Protein AF-A0A1I4CWR3-F1 (afdb_monomer_lite)

Foldseek 3Di:
DDLPPPPDPVVSVVVVVLLVLLVVLLVVCVVCLCVPPDLVRLCVQLVHDPVQSVCSNVSNDRDDPSSSCSSCVSSVHDDDDD

Radius of gyration: 13.1 Å; chains: 1; bounding box: 29×20×36 Å

Structure (mmCIF, N/CA/C/O backbone):
data_AF-A0A1I4CWR3-F1
#
_entry.id   AF-A0A1I4CWR3-F1
#
loop_
_atom_site.group_PDB
_atom_site.id
_atom_site.type_symbol
_atom_site.label_atom_id
_atom_site.label_alt_id
_atom_site.label_comp_id
_atom_site.label_asym_id
_atom_site.label_entity_id
_atom_site.label_seq_id
_atom_site.pdbx_PDB_ins_code
_atom_site.Cartn_x
_atom_site.Cartn_y
_atom_site.Cartn_z
_atom_site.occupancy
_atom_site.B_iso_or_equiv
_atom_site.auth_seq_id
_atom_site.auth_comp_id
_atom_site.auth_asym_id
_atom_site.auth_atom_id
_atom_site.pdbx_PDB_model_num
ATOM 1 N N . MET A 1 1 ? 13.489 4.787 -6.573 1.00 47.94 1 MET A N 1
ATOM 2 C CA . MET A 1 1 ? 14.043 4.202 -7.808 1.00 47.94 1 MET A CA 1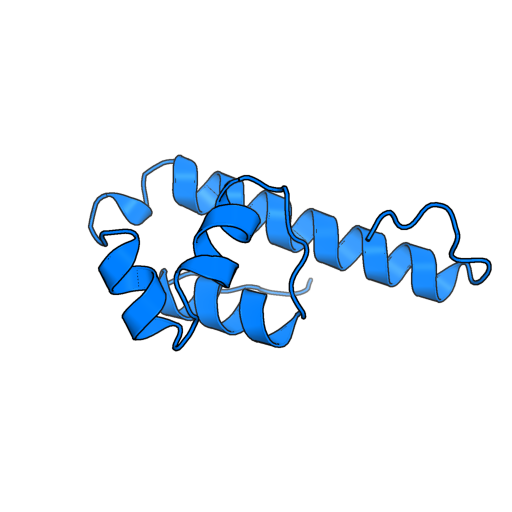
ATOM 3 C C . MET A 1 1 ? 13.109 4.640 -8.919 1.00 47.94 1 MET A C 1
ATOM 5 O O . MET A 1 1 ? 11.925 4.338 -8.824 1.00 47.94 1 MET A O 1
ATOM 9 N N . THR A 1 2 ? 13.584 5.472 -9.839 1.00 52.84 2 THR A N 1
ATOM 10 C CA . THR A 1 2 ? 12.864 5.869 -11.059 1.00 52.84 2 THR A CA 1
ATOM 11 C C . THR A 1 2 ? 13.204 4.849 -12.145 1.00 52.84 2 THR A C 1
ATOM 13 O O . THR A 1 2 ? 14.343 4.396 -12.217 1.00 52.84 2 THR A O 1
ATOM 16 N N . PHE A 1 3 ? 12.210 4.407 -12.917 1.00 54.22 3 PHE A N 1
ATOM 17 C CA . PHE A 1 3 ? 12.352 3.292 -13.868 1.00 54.22 3 PHE A CA 1
ATOM 18 C C . PHE A 1 3 ? 12.812 3.729 -15.267 1.00 54.22 3 PHE A C 1
ATOM 20 O O . PHE A 1 3 ? 12.850 2.908 -16.182 1.00 54.22 3 PHE A O 1
ATOM 27 N N . ASP A 1 4 ? 13.187 5.001 -15.422 1.00 56.25 4 ASP A N 1
ATOM 28 C CA . ASP A 1 4 ? 13.618 5.582 -16.698 1.00 56.25 4 ASP A CA 1
ATOM 29 C C . ASP A 1 4 ? 14.890 4.914 -17.262 1.00 56.25 4 ASP A C 1
ATOM 31 O O . ASP A 1 4 ? 15.087 4.891 -18.473 1.00 56.25 4 ASP A O 1
ATOM 35 N N . ASP A 1 5 ? 15.697 4.272 -16.408 1.00 57.09 5 ASP A N 1
ATOM 36 C CA . ASP A 1 5 ? 16.980 3.650 -16.771 1.00 57.09 5 ASP A CA 1
ATOM 37 C C . ASP A 1 5 ? 16.910 2.131 -17.037 1.00 57.09 5 ASP A C 1
ATOM 39 O O . ASP A 1 5 ? 17.940 1.457 -17.041 1.00 57.09 5 ASP A O 1
ATOM 43 N N . VAL A 1 6 ? 15.722 1.546 -17.242 1.00 58.81 6 VAL A N 1
ATOM 44 C CA . VAL A 1 6 ? 15.593 0.109 -17.557 1.00 58.81 6 VAL A CA 1
ATOM 45 C C . VAL A 1 6 ? 15.652 -0.111 -19.081 1.00 58.81 6 VAL A C 1
ATOM 47 O O . VAL A 1 6 ? 14.695 0.257 -19.771 1.00 58.81 6 VAL A O 1
ATOM 50 N N . PRO A 1 7 ? 16.733 -0.705 -19.637 1.00 59.44 7 PRO A N 1
ATOM 51 C CA . PRO A 1 7 ? 16.898 -0.893 -21.084 1.00 59.44 7 PRO A CA 1
ATOM 52 C C . PRO A 1 7 ? 16.080 -2.064 -21.649 1.00 59.44 7 PRO A C 1
ATOM 54 O O . PRO A 1 7 ? 15.843 -2.115 -22.851 1.00 59.44 7 PRO A O 1
ATOM 57 N N . ASP A 1 8 ? 15.648 -2.992 -20.794 1.00 77.00 8 ASP A N 1
ATOM 58 C CA . ASP A 1 8 ? 14.860 -4.163 -21.172 1.00 77.00 8 ASP A CA 1
ATOM 59 C C . ASP A 1 8 ? 13.357 -3.852 -21.107 1.00 77.00 8 ASP A C 1
ATOM 61 O O . ASP A 1 8 ? 12.822 -3.490 -20.057 1.00 77.00 8 ASP A O 1
ATOM 65 N N . GLU A 1 9 ? 12.670 -3.967 -22.243 1.00 73.75 9 GLU A N 1
ATOM 66 C CA . GLU A 1 9 ? 11.246 -3.637 -22.374 1.00 73.75 9 GLU A CA 1
ATOM 67 C C . GLU A 1 9 ? 10.356 -4.532 -21.494 1.00 73.75 9 GLU A C 1
ATOM 69 O O . GLU A 1 9 ? 9.384 -4.051 -20.906 1.00 73.75 9 GLU A O 1
ATOM 74 N N . GLY A 1 10 ? 10.729 -5.805 -21.320 1.00 68.62 10 GLY A N 1
ATOM 75 C CA . GLY A 1 10 ? 10.025 -6.739 -20.441 1.00 68.62 10 GLY A CA 1
ATOM 76 C C . GLY A 1 10 ? 10.153 -6.355 -18.967 1.00 68.62 10 GLY A C 1
ATOM 77 O O . GLY A 1 10 ? 9.162 -6.339 -18.232 1.00 68.62 10 GLY A O 1
ATOM 78 N N . LEU A 1 11 ? 11.354 -5.970 -18.537 1.00 68.69 11 LEU A N 1
ATOM 79 C CA . LEU A 1 11 ? 11.607 -5.479 -17.186 1.00 68.69 11 LEU A CA 1
ATOM 80 C C . LEU A 1 11 ? 10.896 -4.142 -16.941 1.00 68.69 11 LEU A C 1
ATOM 82 O O . LEU A 1 11 ? 10.322 -3.946 -15.870 1.00 68.69 11 LEU A O 1
ATOM 86 N N . ARG A 1 12 ? 10.851 -3.255 -17.941 1.00 68.69 12 ARG A N 1
ATOM 87 C CA . ARG A 1 12 ? 10.095 -1.999 -17.860 1.00 68.69 12 ARG A CA 1
ATOM 88 C C . ARG A 1 12 ? 8.596 -2.253 -17.690 1.00 68.69 12 ARG A C 1
ATOM 90 O O . ARG A 1 12 ? 7.988 -1.659 -16.803 1.00 68.69 12 ARG A O 1
ATOM 97 N N . ALA A 1 13 ? 8.016 -3.161 -18.474 1.00 70.50 13 ALA A N 1
ATOM 98 C CA . ALA A 1 13 ? 6.608 -3.538 -18.351 1.00 70.50 13 ALA A CA 1
ATOM 99 C C . ALA A 1 13 ? 6.288 -4.146 -16.972 1.00 70.50 13 ALA A C 1
ATOM 101 O O . ALA A 1 13 ? 5.277 -3.799 -16.360 1.00 70.50 13 ALA A O 1
ATOM 102 N N . ALA A 1 14 ? 7.176 -4.991 -16.436 1.00 69.62 14 ALA A N 1
ATOM 103 C CA . ALA A 1 14 ? 7.032 -5.537 -15.086 1.00 69.62 14 ALA A CA 1
ATOM 104 C C . ALA A 1 14 ? 7.076 -4.440 -14.007 1.00 69.62 14 ALA A C 1
ATOM 106 O O . ALA A 1 14 ? 6.305 -4.482 -13.047 1.00 69.62 14 ALA A O 1
ATOM 107 N N . CYS A 1 15 ? 7.946 -3.440 -14.163 1.00 68.19 15 CYS A N 1
ATOM 108 C CA . CYS A 1 15 ? 8.015 -2.302 -13.251 1.00 68.19 15 CYS A CA 1
ATOM 109 C C . CYS A 1 15 ? 6.742 -1.450 -13.284 1.00 68.19 15 CYS A C 1
ATOM 111 O O . CYS A 1 15 ? 6.214 -1.136 -12.219 1.00 68.19 15 CYS A O 1
ATOM 113 N N . VAL A 1 16 ? 6.219 -1.143 -14.475 1.00 71.31 16 VAL A N 1
ATOM 114 C CA . VAL A 1 16 ? 4.951 -0.408 -14.639 1.00 71.31 16 VAL A CA 1
ATOM 115 C C . VAL A 1 16 ? 3.799 -1.162 -13.974 1.00 71.31 16 VAL A C 1
ATOM 117 O O . VAL A 1 16 ? 3.072 -0.579 -13.177 1.00 71.31 16 VAL A O 1
ATOM 120 N N . LEU A 1 17 ? 3.700 -2.481 -14.176 1.00 72.56 17 LEU A N 1
ATOM 121 C CA . LEU A 1 17 ? 2.674 -3.299 -13.523 1.00 72.56 17 LEU A CA 1
ATOM 122 C C . LEU A 1 17 ? 2.750 -3.219 -11.989 1.00 72.56 17 LEU A C 1
ATOM 124 O O . LEU A 1 17 ? 1.728 -3.086 -11.316 1.00 72.56 17 LEU A O 1
ATOM 128 N N . VAL A 1 18 ? 3.956 -3.293 -11.415 1.00 73.12 18 VAL A N 1
ATOM 129 C CA . VAL A 1 18 ? 4.149 -3.165 -9.960 1.00 73.12 18 VAL A CA 1
ATOM 130 C C . VAL A 1 18 ? 3.711 -1.785 -9.467 1.00 73.12 18 VAL A C 1
ATOM 132 O O . VAL A 1 18 ? 3.109 -1.692 -8.395 1.00 73.12 18 VAL A O 1
ATOM 135 N N . GLN A 1 19 ? 3.983 -0.729 -10.238 1.00 72.75 19 GLN A N 1
ATOM 136 C CA . GLN A 1 19 ? 3.553 0.629 -9.913 1.00 72.75 19 GLN A CA 1
ATOM 137 C C . GLN A 1 19 ? 2.035 0.779 -9.972 1.00 72.75 19 GLN A C 1
ATOM 139 O O . GLN A 1 19 ? 1.455 1.306 -9.025 1.00 72.75 19 GLN A O 1
ATOM 144 N N . ASP A 1 20 ? 1.392 0.263 -11.017 1.00 75.38 20 ASP A N 1
ATOM 145 C CA . ASP A 1 20 ? -0.061 0.332 -11.191 1.00 75.38 20 ASP A CA 1
ATOM 146 C C . ASP A 1 20 ? -0.795 -0.426 -10.078 1.00 75.38 20 ASP A C 1
ATOM 148 O O . ASP A 1 20 ? -1.744 0.089 -9.482 1.00 75.38 20 ASP A O 1
ATOM 152 N N . VAL A 1 21 ? -0.315 -1.623 -9.719 1.00 74.44 21 VAL A N 1
ATOM 153 C CA . VAL A 1 21 ? -0.871 -2.409 -8.604 1.00 74.44 21 VAL A CA 1
ATOM 154 C C . VAL A 1 21 ? -0.712 -1.668 -7.277 1.00 74.44 21 VAL A C 1
ATOM 156 O O . VAL A 1 21 ? -1.635 -1.649 -6.461 1.00 74.44 21 VAL A O 1
ATOM 159 N N . ALA A 1 22 ? 0.445 -1.050 -7.045 1.00 73.19 22 ALA A N 1
ATOM 160 C CA . ALA A 1 22 ? 0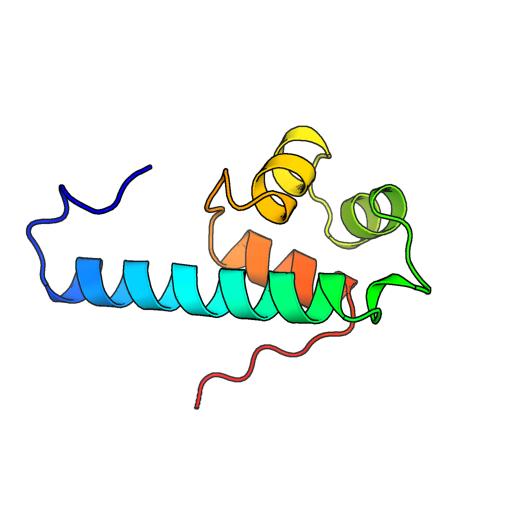.676 -0.269 -5.840 1.00 73.19 22 ALA A CA 1
ATOM 161 C C . ALA A 1 22 ? -0.176 1.011 -5.812 1.00 73.19 22 ALA A C 1
ATOM 163 O O . ALA A 1 22 ? -0.772 1.294 -4.778 1.00 73.19 22 ALA A O 1
ATOM 164 N N . ALA A 1 23 ? -0.330 1.733 -6.922 1.00 73.50 23 ALA A N 1
ATOM 165 C CA . ALA A 1 23 ? -1.214 2.896 -7.012 1.00 73.50 23 ALA A CA 1
ATOM 166 C C . ALA A 1 23 ? -2.685 2.519 -6.763 1.00 73.50 23 ALA A C 1
ATOM 168 O O . ALA A 1 23 ? -3.371 3.181 -5.985 1.00 73.50 23 ALA A O 1
ATOM 169 N N . ALA A 1 24 ? -3.154 1.408 -7.339 1.00 77.12 24 ALA A N 1
ATOM 170 C CA . ALA A 1 24 ? -4.498 0.888 -7.096 1.00 77.12 24 ALA A CA 1
ATOM 171 C C . ALA A 1 24 ? -4.705 0.473 -5.629 1.00 77.12 24 ALA A C 1
ATOM 173 O O . ALA A 1 24 ? -5.765 0.722 -5.051 1.00 77.12 24 ALA A O 1
ATOM 174 N N . LEU A 1 25 ? -3.685 -0.131 -5.008 1.00 76.31 25 LEU A N 1
ATOM 175 C CA . LEU A 1 25 ? -3.693 -0.439 -3.580 1.00 76.31 25 LEU A CA 1
ATOM 176 C C . LEU A 1 25 ? -3.816 0.843 -2.745 1.00 76.31 25 LEU A C 1
ATOM 178 O O . LEU A 1 25 ? -4.642 0.887 -1.839 1.00 76.31 25 LEU A O 1
ATOM 182 N N . LEU A 1 26 ? -3.037 1.881 -3.056 1.00 75.62 26 LEU A N 1
ATOM 183 C CA . LEU A 1 26 ? -3.087 3.168 -2.356 1.00 75.62 26 LEU A CA 1
ATOM 184 C C . LEU A 1 26 ? -4.452 3.843 -2.473 1.00 75.62 26 LEU A C 1
ATOM 186 O O . LEU A 1 26 ? -5.007 4.237 -1.451 1.00 75.62 26 LEU A O 1
ATOM 190 N N . ALA A 1 27 ? -5.035 3.880 -3.671 1.00 76.00 27 ALA A N 1
ATOM 191 C CA . ALA A 1 27 ? -6.366 4.442 -3.883 1.00 76.00 27 ALA A CA 1
ATOM 192 C C . ALA A 1 27 ? -7.435 3.722 -3.037 1.00 76.00 27 ALA A C 1
ATOM 194 O O . ALA A 1 27 ? -8.219 4.359 -2.341 1.00 76.00 27 ALA A O 1
ATOM 195 N N . GLN A 1 28 ? -7.408 2.383 -2.995 1.00 75.06 28 GLN A N 1
ATOM 196 C CA . GLN A 1 28 ? -8.326 1.591 -2.158 1.00 75.06 28 GLN A CA 1
ATOM 197 C C . GLN A 1 28 ? -8.141 1.842 -0.654 1.00 75.06 28 GLN A C 1
ATOM 199 O O . GLN A 1 28 ? -9.083 1.688 0.128 1.00 75.06 28 GLN A O 1
ATOM 204 N N . LEU A 1 29 ? -6.919 2.175 -0.236 1.00 71.50 29 LEU A N 1
ATOM 205 C CA . LEU A 1 29 ? -6.600 2.519 1.145 1.00 71.50 29 LEU A CA 1
ATOM 206 C C . LEU A 1 29 ? -7.087 3.936 1.500 1.00 71.50 29 LEU A C 1
ATOM 208 O O . LEU A 1 29 ? -7.550 4.138 2.624 1.00 71.50 29 LEU A O 1
ATOM 212 N N . GLU A 1 30 ? -7.023 4.889 0.566 1.00 70.69 30 GLU A N 1
ATOM 213 C CA . GLU A 1 30 ? -7.514 6.266 0.732 1.00 70.69 30 GLU A CA 1
ATOM 214 C C . GLU A 1 30 ? -9.047 6.368 0.707 1.00 70.69 30 GLU A C 1
ATOM 216 O O . GLU A 1 30 ? -9.609 7.083 1.537 1.00 70.69 30 GLU A O 1
ATOM 221 N N . ASP A 1 31 ? -9.730 5.576 -0.128 1.00 66.69 31 ASP A N 1
ATOM 222 C CA . ASP A 1 31 ? -11.201 5.537 -0.276 1.00 66.69 31 ASP A CA 1
ATOM 223 C C . ASP A 1 31 ? -11.962 4.959 0.943 1.00 66.69 31 ASP A C 1
ATOM 225 O O . ASP A 1 31 ? -13.156 4.659 0.886 1.00 66.69 31 ASP A O 1
ATOM 229 N N . GLY A 1 32 ? -11.300 4.815 2.093 1.00 56.69 32 GLY A N 1
ATOM 230 C CA . GLY A 1 32 ? -11.971 4.570 3.371 1.00 56.69 32 GLY A CA 1
ATOM 231 C C . GLY A 1 32 ? -12.050 3.111 3.817 1.00 56.69 32 GLY A C 1
ATOM 232 O O . GLY A 1 32 ? -12.569 2.852 4.900 1.00 56.69 32 GLY A O 1
ATOM 233 N N . LYS A 1 33 ? -11.454 2.143 3.103 1.00 54.94 33 LYS A N 1
ATOM 234 C CA . LYS A 1 33 ? -11.278 0.782 3.667 1.00 54.94 33 LYS A CA 1
ATOM 235 C C . LYS A 1 33 ? -10.265 0.734 4.816 1.00 54.94 33 LYS A C 1
ATOM 237 O O . LYS A 1 33 ? -10.287 -0.204 5.608 1.00 54.94 33 LYS A O 1
ATOM 242 N N . LEU A 1 34 ? -9.427 1.765 4.963 1.00 54.09 34 LEU A N 1
ATOM 243 C CA . LEU A 1 34 ? -8.627 1.981 6.174 1.00 54.09 34 LEU A CA 1
ATOM 244 C C . LEU A 1 34 ? -9.400 2.599 7.342 1.00 54.09 34 LEU A C 1
ATOM 246 O O . LEU A 1 34 ? -8.814 2.729 8.416 1.00 54.09 34 LEU A O 1
ATOM 250 N N . ALA A 1 35 ? -10.681 2.958 7.191 1.00 53.19 35 ALA A N 1
ATOM 251 C CA . ALA A 1 35 ? -11.436 3.584 8.279 1.00 53.19 35 ALA A CA 1
ATOM 252 C C . ALA A 1 35 ? -11.473 2.716 9.554 1.00 53.19 35 ALA A C 1
ATOM 254 O O . ALA A 1 35 ? -11.596 3.257 10.649 1.00 53.19 35 ALA A O 1
ATOM 255 N N . GLU A 1 36 ? -11.275 1.397 9.436 1.00 57.50 36 GLU A N 1
ATOM 256 C CA . GLU A 1 36 ? -11.223 0.488 10.588 1.00 57.50 36 GLU A CA 1
ATOM 257 C C . GLU A 1 36 ? -9.811 0.176 11.120 1.00 57.50 36 GLU A C 1
ATOM 259 O O . GLU A 1 36 ? -9.674 -0.323 12.238 1.00 57.50 36 GLU A O 1
ATOM 264 N N . VAL A 1 37 ? -8.736 0.459 10.371 1.00 69.38 37 VAL A N 1
ATOM 265 C CA . VAL A 1 37 ? -7.369 0.049 10.743 1.00 69.38 37 VAL A CA 1
ATOM 266 C C . VAL A 1 37 ? -6.410 1.234 10.694 1.00 69.38 37 VAL A C 1
ATOM 268 O O . VAL A 1 37 ? -6.072 1.750 9.634 1.00 69.38 37 VAL A O 1
ATOM 271 N N . SER A 1 38 ? -5.888 1.638 11.857 1.00 79.75 38 SER A N 1
ATOM 272 C CA . SER A 1 38 ? -4.866 2.692 11.916 1.00 79.75 38 SER A CA 1
ATOM 273 C C . SER A 1 38 ? -3.611 2.313 11.114 1.00 79.75 38 SER A C 1
ATOM 275 O O . SER A 1 38 ? -3.209 1.150 11.086 1.00 79.75 38 SER A O 1
ATOM 277 N N . LYS A 1 39 ? -2.904 3.299 10.541 1.00 80.00 39 LYS A N 1
ATOM 278 C CA . LYS A 1 39 ? -1.633 3.072 9.813 1.00 80.00 39 LYS A CA 1
ATOM 279 C C . LYS A 1 39 ? -0.604 2.277 10.634 1.00 80.00 39 LYS A C 1
ATOM 281 O O . LYS A 1 39 ? 0.149 1.471 10.094 1.00 80.00 39 LYS A O 1
ATOM 286 N N . ARG A 1 40 ? -0.589 2.469 11.959 1.00 83.31 40 ARG A N 1
ATOM 287 C CA . ARG A 1 40 ? 0.286 1.737 12.888 1.00 83.31 40 ARG A CA 1
ATOM 288 C C . ARG A 1 40 ? -0.114 0.268 13.027 1.00 83.31 40 ARG A C 1
ATOM 290 O O . ARG A 1 40 ? 0.756 -0.598 13.074 1.00 83.31 40 ARG A O 1
ATOM 297 N N . GLU A 1 41 ? -1.411 -0.006 13.080 1.00 84.81 41 GLU A N 1
ATOM 298 C CA . GLU A 1 41 ? -1.941 -1.367 13.118 1.00 84.81 41 GLU A CA 1
ATOM 299 C C . GLU A 1 41 ? -1.745 -2.078 11.774 1.00 84.81 41 GLU A C 1
ATOM 301 O O . GLU A 1 41 ? -1.364 -3.246 11.754 1.00 84.81 41 GLU A O 1
ATOM 306 N N . LEU A 1 42 ? -1.896 -1.361 10.657 1.00 85.12 42 LEU A N 1
ATOM 307 C CA . LEU A 1 42 ? -1.592 -1.878 9.324 1.00 85.12 42 LEU A CA 1
ATOM 308 C C . LEU A 1 42 ? -0.121 -2.301 9.213 1.00 85.12 42 LEU A C 1
ATOM 310 O O . LEU A 1 42 ? 0.162 -3.418 8.789 1.00 85.12 42 LEU A O 1
ATOM 314 N N . ALA A 1 43 ? 0.809 -1.448 9.658 1.00 87.62 43 ALA A N 1
ATOM 315 C CA . ALA A 1 43 ? 2.239 -1.766 9.705 1.00 87.62 43 ALA A CA 1
ATOM 316 C C . ALA A 1 43 ? 2.516 -3.044 10.510 1.00 87.62 43 ALA A C 1
ATOM 318 O O . ALA A 1 43 ? 3.237 -3.934 10.053 1.00 87.62 43 ALA A O 1
ATOM 319 N N . ARG A 1 44 ? 1.889 -3.157 11.690 1.00 90.25 44 ARG A N 1
ATOM 320 C CA . ARG A 1 44 ? 2.014 -4.325 12.569 1.00 90.25 44 ARG A CA 1
ATOM 321 C C . ARG A 1 44 ? 1.498 -5.596 11.894 1.00 90.25 44 ARG A C 1
ATOM 323 O O . ARG A 1 44 ? 2.205 -6.598 11.897 1.00 90.25 44 ARG A O 1
ATOM 330 N N . ARG A 1 45 ? 0.301 -5.552 11.300 1.00 88.62 45 ARG A N 1
ATOM 331 C CA . ARG A 1 45 ? -0.315 -6.694 10.601 1.00 88.62 45 ARG A CA 1
ATOM 332 C C . ARG A 1 45 ? 0.474 -7.117 9.364 1.00 88.62 45 ARG A C 1
ATOM 334 O O . ARG A 1 45 ? 0.609 -8.308 9.117 1.00 88.62 45 ARG A O 1
ATOM 341 N N . ALA A 1 46 ? 1.015 -6.158 8.616 1.00 87.81 46 ALA A N 1
ATOM 342 C CA . ALA A 1 46 ? 1.821 -6.425 7.428 1.00 87.81 46 ALA A CA 1
ATOM 343 C C . ALA A 1 46 ? 3.244 -6.916 7.763 1.00 87.81 46 ALA A C 1
ATOM 345 O O . ALA A 1 46 ? 3.941 -7.419 6.881 1.00 87.81 46 ALA A O 1
ATOM 346 N N . GLY A 1 47 ? 3.702 -6.756 9.012 1.00 90.88 47 GLY A N 1
ATOM 347 C CA . GLY A 1 47 ? 5.089 -7.033 9.397 1.00 90.88 47 GLY A CA 1
ATOM 348 C C . GLY A 1 47 ? 6.085 -6.079 8.729 1.00 90.88 47 GLY A C 1
ATOM 349 O O . GLY A 1 47 ? 7.208 -6.472 8.419 1.00 90.88 47 GLY A O 1
ATOM 350 N N . VAL A 1 48 ? 5.661 -4.839 8.464 1.00 88.88 48 VAL A N 1
ATOM 351 C CA . VAL A 1 48 ? 6.439 -3.820 7.746 1.00 88.88 48 VAL A CA 1
ATOM 352 C C . VAL A 1 48 ? 6.721 -2.648 8.683 1.00 88.88 48 VAL A C 1
ATOM 354 O O . VAL A 1 48 ? 5.840 -2.181 9.402 1.00 88.88 48 VAL A O 1
ATOM 357 N N . GLY A 1 49 ? 7.958 -2.151 8.682 1.00 88.44 49 GLY A N 1
ATOM 358 C CA . GLY A 1 49 ? 8.333 -0.985 9.482 1.00 88.44 49 GLY A CA 1
ATOM 359 C C . GLY A 1 49 ? 7.618 0.290 9.025 1.00 88.44 49 GLY A C 1
ATOM 360 O O . GLY A 1 49 ? 7.336 0.476 7.841 1.00 88.44 49 GLY A O 1
ATOM 361 N N . GLN A 1 50 ? 7.379 1.223 9.950 1.00 85.00 50 GLN A N 1
ATOM 362 C CA . GLN A 1 50 ? 6.748 2.512 9.622 1.00 85.00 50 GLN A CA 1
ATOM 363 C C . GLN A 1 50 ? 7.571 3.316 8.605 1.00 85.00 50 GLN A C 1
ATOM 365 O O . GLN A 1 50 ? 7.006 3.921 7.700 1.00 85.00 50 GLN A O 1
ATOM 370 N N . ALA A 1 51 ? 8.903 3.236 8.697 1.00 85.88 51 ALA A N 1
ATOM 371 C CA . ALA A 1 51 ? 9.833 3.852 7.751 1.00 85.88 51 ALA A CA 1
ATOM 372 C C . ALA A 1 51 ? 9.694 3.322 6.311 1.00 85.88 51 ALA A C 1
ATOM 374 O O . ALA A 1 51 ? 10.157 3.965 5.378 1.00 85.88 51 ALA A O 1
ATOM 375 N N . THR A 1 52 ? 9.049 2.169 6.118 1.00 84.06 52 THR A N 1
ATOM 376 C CA . THR A 1 52 ? 8.732 1.614 4.797 1.00 84.06 52 THR A CA 1
ATOM 377 C C . THR A 1 52 ? 7.282 1.900 4.420 1.00 84.06 52 THR A C 1
ATOM 379 O O . THR A 1 52 ? 7.017 2.314 3.297 1.00 84.06 52 THR A O 1
ATOM 382 N N . LEU A 1 53 ? 6.340 1.728 5.353 1.00 82.94 53 LEU A N 1
ATOM 383 C CA . LEU A 1 53 ? 4.917 1.901 5.066 1.00 82.94 53 LEU A CA 1
ATOM 384 C C . LEU A 1 53 ? 4.542 3.361 4.770 1.00 82.94 53 LEU A C 1
ATOM 386 O O . LEU A 1 53 ? 3.747 3.598 3.874 1.00 82.94 53 LEU A O 1
ATOM 390 N N . TRP A 1 54 ? 5.089 4.345 5.488 1.00 84.25 54 TRP A N 1
ATOM 391 C CA . TRP A 1 54 ? 4.721 5.753 5.278 1.00 84.25 54 TRP A CA 1
ATOM 392 C C . TRP A 1 54 ? 5.148 6.271 3.898 1.00 84.25 54 TRP A C 1
ATOM 394 O O . TRP A 1 54 ? 4.299 6.832 3.209 1.00 84.25 54 TRP A O 1
ATOM 404 N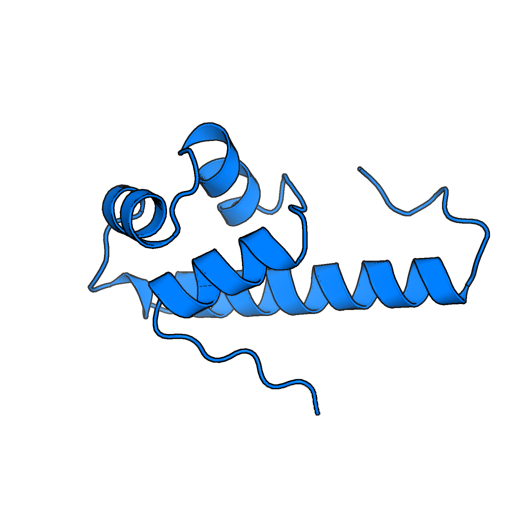 N . PRO A 1 55 ? 6.402 6.059 3.454 1.00 82.44 55 PRO A N 1
ATOM 405 C CA . PRO A 1 55 ? 6.814 6.414 2.097 1.00 82.44 55 PRO A CA 1
ATOM 406 C C . PRO A 1 55 ? 6.055 5.646 1.009 1.00 82.44 55 PRO A C 1
ATOM 408 O O . PRO A 1 55 ? 5.737 6.214 -0.030 1.00 82.44 55 PRO A O 1
ATOM 411 N N . LEU A 1 56 ? 5.716 4.376 1.261 1.00 81.62 56 LEU A N 1
ATOM 412 C CA . LEU A 1 56 ? 4.872 3.574 0.371 1.00 81.62 56 LEU A CA 1
ATOM 413 C C . LEU A 1 56 ? 3.482 4.205 0.237 1.00 81.62 56 LEU A C 1
ATOM 415 O O . LEU A 1 56 ? 3.038 4.445 -0.878 1.00 81.62 56 LEU A O 1
ATOM 419 N N . LEU A 1 57 ? 2.836 4.543 1.359 1.00 76.88 57 LEU A N 1
ATOM 420 C CA . LEU A 1 57 ? 1.528 5.206 1.381 1.00 76.88 57 LEU A CA 1
ATOM 421 C C . LEU A 1 57 ? 1.539 6.589 0.728 1.00 76.88 57 LEU A C 1
ATOM 423 O O . LEU A 1 57 ? 0.538 7.003 0.163 1.00 76.88 57 LEU A O 1
ATOM 427 N N . ALA A 1 58 ? 2.664 7.295 0.805 1.00 76.81 58 ALA A N 1
ATOM 428 C CA . ALA A 1 58 ? 2.856 8.584 0.153 1.00 76.81 58 ALA A CA 1
ATOM 429 C C . ALA A 1 58 ? 3.227 8.466 -1.339 1.00 76.81 58 ALA A C 1
ATOM 431 O O . ALA A 1 58 ? 3.464 9.488 -1.978 1.00 76.81 58 ALA A O 1
ATOM 432 N N . GLY A 1 59 ? 3.358 7.248 -1.884 1.00 74.31 59 GLY A N 1
ATOM 433 C CA . GLY A 1 59 ? 3.796 7.016 -3.265 1.00 74.31 59 GLY A CA 1
ATOM 434 C C . GLY A 1 59 ? 5.261 7.388 -3.539 1.00 74.31 59 GLY A C 1
ATOM 435 O O . GLY A 1 59 ? 5.677 7.455 -4.692 1.00 74.31 59 GLY A O 1
ATOM 436 N N . THR A 1 60 ? 6.065 7.637 -2.501 1.00 76.69 60 THR A N 1
ATOM 437 C CA . THR A 1 60 ? 7.472 8.065 -2.621 1.00 76.69 60 THR A CA 1
ATOM 438 C C . THR A 1 60 ? 8.463 6.904 -2.531 1.00 76.69 60 THR A C 1
ATOM 440 O O . THR A 1 60 ? 9.649 7.068 -2.825 1.00 76.69 60 THR A O 1
ATOM 443 N N . LEU A 1 61 ? 7.987 5.710 -2.164 1.00 78.19 61 LEU A N 1
ATOM 444 C CA . LEU A 1 61 ? 8.759 4.472 -2.146 1.00 78.19 61 LEU A CA 1
ATOM 445 C C . LEU A 1 61 ? 7.995 3.361 -2.863 1.00 78.19 61 LEU A C 1
ATOM 447 O O . LEU A 1 61 ? 6.906 2.984 -2.443 1.00 78.19 61 LEU A O 1
ATOM 451 N N . TRP A 1 62 ? 8.629 2.768 -3.872 1.00 73.75 62 TRP A N 1
ATOM 452 C CA . TRP A 1 62 ? 8.154 1.541 -4.506 1.00 73.75 62 TRP A CA 1
ATOM 453 C C . TRP A 1 62 ? 8.806 0.339 -3.817 1.00 73.75 62 TRP A C 1
ATOM 455 O O . TRP A 1 62 ? 10.012 0.122 -3.971 1.00 73.75 62 TRP A O 1
ATOM 465 N N . PRO A 1 63 ? 8.061 -0.406 -2.989 1.00 75.00 63 PRO A N 1
ATOM 466 C CA . PRO A 1 63 ? 8.601 -1.555 -2.282 1.00 75.00 63 PRO A CA 1
ATOM 467 C C . PRO A 1 63 ? 8.695 -2.775 -3.215 1.00 75.00 63 PRO A C 1
ATOM 469 O O . PRO A 1 63 ? 8.214 -2.773 -4.347 1.00 75.00 63 PRO A O 1
ATOM 472 N N . ARG A 1 64 ? 9.263 -3.871 -2.708 1.00 80.00 64 ARG A N 1
ATOM 473 C CA . ARG A 1 64 ? 9.171 -5.169 -3.385 1.00 80.00 64 ARG A CA 1
ATOM 474 C C . ARG A 1 64 ? 7.722 -5.668 -3.420 1.00 80.00 64 ARG A C 1
ATOM 476 O O . ARG A 1 64 ? 6.931 -5.359 -2.524 1.00 80.00 64 ARG A O 1
ATOM 483 N N . ILE A 1 65 ? 7.396 -6.491 -4.416 1.00 77.06 65 ILE A N 1
ATOM 484 C CA . ILE A 1 65 ? 6.043 -7.034 -4.604 1.00 77.06 65 ILE A CA 1
ATOM 485 C C . ILE A 1 65 ? 5.549 -7.841 -3.394 1.00 77.06 65 ILE A C 1
ATOM 487 O O . ILE A 1 65 ? 4.379 -7.754 -3.030 1.00 77.06 65 ILE A O 1
ATOM 491 N N . ASP A 1 66 ? 6.444 -8.539 -2.691 1.00 83.62 66 ASP A N 1
ATOM 492 C CA . ASP A 1 66 ? 6.110 -9.279 -1.471 1.00 83.62 66 ASP A CA 1
ATOM 493 C C . ASP A 1 66 ? 5.656 -8.358 -0.323 1.00 83.62 66 ASP A C 1
ATOM 495 O O . ASP A 1 66 ? 4.790 -8.722 0.474 1.00 83.62 66 ASP A O 1
ATOM 499 N N . THR A 1 67 ? 6.195 -7.140 -0.245 1.00 85.25 67 THR A N 1
ATOM 500 C CA . THR A 1 67 ? 5.751 -6.126 0.717 1.00 85.25 67 THR A CA 1
ATOM 501 C C . THR A 1 67 ? 4.372 -5.597 0.336 1.00 85.25 67 THR A C 1
ATOM 503 O O . THR A 1 67 ? 3.524 -5.457 1.215 1.00 85.25 67 THR A O 1
ATOM 506 N N . LEU A 1 68 ? 4.107 -5.359 -0.956 1.00 81.69 68 LEU A N 1
ATOM 507 C CA . LEU A 1 68 ? 2.781 -4.929 -1.429 1.00 81.69 68 LEU A CA 1
ATOM 508 C C . LEU A 1 68 ? 1.712 -5.971 -1.120 1.00 81.69 68 LEU A C 1
ATOM 510 O O . LEU A 1 68 ? 0.663 -5.628 -0.579 1.00 81.69 68 LEU A O 1
ATOM 514 N N . MET A 1 69 ? 2.000 -7.245 -1.390 1.00 83.88 69 MET A N 1
ATOM 515 C CA . MET A 1 69 ? 1.086 -8.344 -1.082 1.00 83.88 69 MET A CA 1
ATOM 516 C C . MET A 1 69 ? 0.765 -8.422 0.413 1.00 83.88 69 MET A C 1
ATOM 518 O O . MET A 1 69 ? -0.401 -8.557 0.782 1.00 83.88 69 MET A O 1
ATOM 522 N N . ARG A 1 70 ? 1.778 -8.287 1.279 1.00 86.75 70 ARG A N 1
ATOM 523 C CA . ARG A 1 70 ? 1.589 -8.288 2.739 1.00 86.75 70 ARG A CA 1
ATOM 524 C C . ARG A 1 70 ? 0.742 -7.111 3.217 1.00 86.75 70 ARG A C 1
ATOM 526 O O . ARG A 1 70 ? -0.138 -7.299 4.054 1.00 86.75 70 ARG A O 1
ATOM 533 N N . VAL A 1 71 ? 0.976 -5.914 2.676 1.00 85.12 71 VAL A N 1
ATOM 534 C CA . VAL A 1 71 ? 0.183 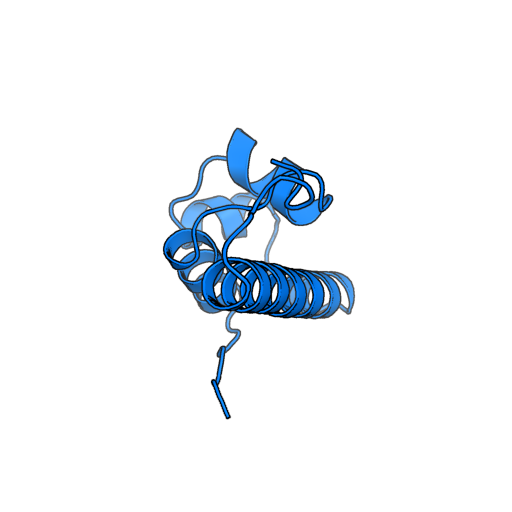-4.717 3.001 1.00 85.12 71 VAL A CA 1
ATOM 535 C C . VAL A 1 71 ? -1.263 -4.871 2.523 1.00 85.12 71 VAL A C 1
ATOM 537 O O . VAL A 1 71 ? -2.182 -4.601 3.294 1.00 85.12 71 VAL A O 1
ATOM 540 N N . ALA A 1 72 ? -1.478 -5.369 1.304 1.00 82.38 72 ALA A N 1
ATOM 541 C CA . ALA A 1 72 ? -2.813 -5.631 0.771 1.00 82.38 72 ALA A CA 1
ATOM 542 C C . ALA A 1 72 ? -3.578 -6.651 1.624 1.00 82.38 72 ALA A C 1
ATOM 544 O O . ALA A 1 72 ? -4.701 -6.382 2.047 1.00 82.38 72 ALA A O 1
ATOM 545 N N . GLN A 1 73 ? -2.947 -7.777 1.964 1.00 85.25 73 GLN A N 1
ATOM 546 C CA . GLN A 1 73 ? -3.554 -8.800 2.814 1.00 85.25 73 GLN A CA 1
ATOM 547 C C . GLN A 1 73 ? -3.887 -8.259 4.214 1.00 85.25 73 GLN A C 1
ATOM 549 O O . GLN A 1 73 ? -4.973 -8.520 4.732 1.00 85.25 73 GLN A O 1
ATOM 554 N N . ALA A 1 74 ? -2.991 -7.468 4.812 1.00 85.62 74 ALA A N 1
ATOM 555 C CA . ALA A 1 74 ? -3.213 -6.826 6.109 1.00 85.62 74 ALA A CA 1
ATOM 556 C C . ALA A 1 74 ? -4.375 -5.816 6.096 1.00 85.62 74 ALA A C 1
ATOM 558 O O . A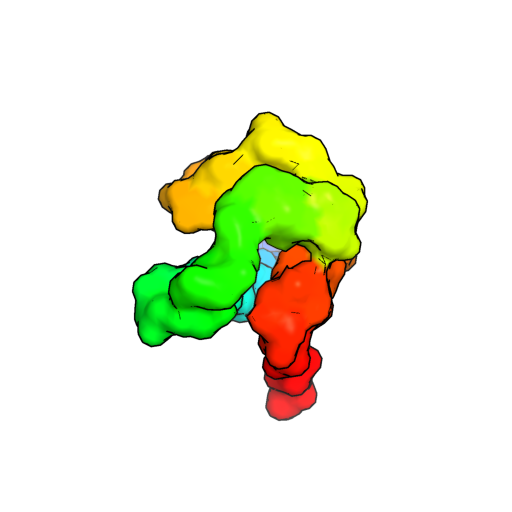LA A 1 74 ? -5.035 -5.629 7.121 1.00 85.62 74 ALA A O 1
ATOM 559 N N . ALA A 1 75 ? -4.633 -5.200 4.940 1.00 81.25 75 ALA A N 1
ATOM 560 C CA . ALA A 1 75 ? -5.771 -4.322 4.687 1.00 81.25 75 ALA A CA 1
ATOM 561 C C . ALA A 1 75 ? -7.057 -5.074 4.282 1.00 81.25 75 ALA A C 1
ATOM 563 O O . ALA A 1 75 ? -8.062 -4.441 3.971 1.00 81.25 75 ALA A O 1
ATOM 564 N N . GLY A 1 76 ? -7.044 -6.414 4.256 1.00 80.38 76 GLY A N 1
ATOM 565 C CA . GLY A 1 76 ? -8.192 -7.220 3.827 1.00 80.38 76 GLY A CA 1
ATOM 566 C C . GLY A 1 76 ? -8.462 -7.162 2.319 1.00 80.38 76 GLY A C 1
ATOM 567 O O . GLY A 1 76 ? -9.547 -7.527 1.867 1.00 80.38 76 GLY A O 1
ATOM 568 N N . LEU A 1 77 ? -7.490 -6.706 1.529 1.00 79.56 77 LEU A N 1
ATOM 569 C CA . LEU A 1 77 ? -7.580 -6.597 0.080 1.00 79.56 77 LEU A CA 1
ATOM 570 C C . LEU A 1 77 ? -7.007 -7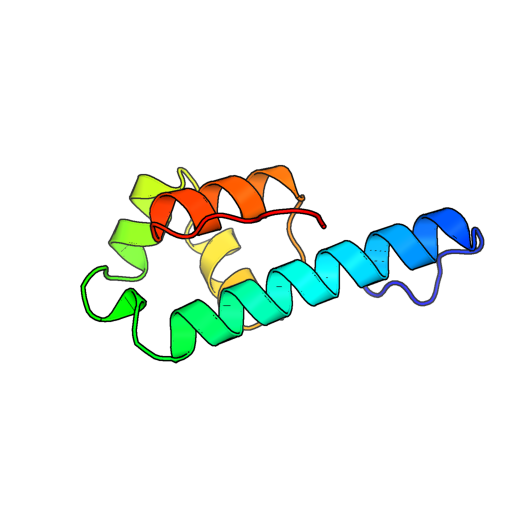.854 -0.581 1.00 79.56 77 LEU A C 1
ATOM 572 O O . LEU A 1 77 ? -6.013 -8.428 -0.133 1.00 79.56 77 LEU A O 1
ATOM 576 N N . ARG A 1 78 ? -7.634 -8.277 -1.680 1.00 74.12 78 ARG A N 1
ATOM 577 C CA . ARG A 1 78 ? -7.138 -9.357 -2.538 1.00 74.12 78 ARG A CA 1
ATOM 578 C C . ARG A 1 78 ? -6.623 -8.759 -3.836 1.00 74.12 78 ARG A C 1
ATOM 580 O O . ARG A 1 78 ? -7.392 -8.153 -4.574 1.00 74.12 78 ARG A O 1
ATOM 587 N N . ILE A 1 79 ? -5.340 -8.962 -4.116 1.00 68.31 79 ILE A N 1
ATOM 588 C CA . ILE A 1 79 ? -4.765 -8.685 -5.432 1.00 68.31 79 ILE A CA 1
ATOM 589 C C . ILE A 1 79 ? -5.059 -9.914 -6.294 1.00 68.31 79 ILE A C 1
ATOM 591 O O . ILE A 1 79 ? -4.565 -11.000 -5.999 1.00 68.31 79 ILE A O 1
ATOM 595 N N . SER A 1 80 ? -5.903 -9.755 -7.311 1.00 62.41 80 SER A N 1
ATOM 596 C CA . SER A 1 80 ? -6.123 -10.780 -8.336 1.00 62.41 80 SER A CA 1
ATOM 597 C C . SER A 1 80 ? -5.426 -10.311 -9.602 1.00 62.41 80 SER A C 1
ATOM 599 O O . SER A 1 80 ? -5.664 -9.190 -10.044 1.00 62.41 80 SER A O 1
ATOM 601 N N . VAL A 1 81 ? -4.544 -11.143 -10.144 1.00 56.19 81 VAL A N 1
ATOM 602 C CA . VAL A 1 81 ? -3.955 -10.910 -11.464 1.00 56.19 81 VAL A CA 1
ATOM 603 C C . VAL A 1 81 ? -4.927 -11.530 -12.466 1.00 56.19 81 VAL A C 1
ATOM 605 O O . VAL A 1 81 ? -5.225 -12.719 -12.347 1.00 56.19 81 VAL A O 1
ATOM 608 N N . LEU A 1 82 ? -5.496 -10.700 -13.344 1.00 44.91 82 LEU A N 1
ATOM 609 C CA . LEU A 1 82 ? -6.320 -11.140 -14.475 1.00 44.91 82 LEU A CA 1
ATOM 610 C C . LEU A 1 82 ? -5.432 -11.649 -15.610 1.00 44.91 82 LEU A C 1
ATOM 612 O O . LEU A 1 82 ? -4.351 -11.051 -15.808 1.00 44.91 82 LEU A O 1
#

Sequence (82 aa):
MTFDDVPDEGLRAACVLVQDVAAALLAQLEDGKLAEVSKRELARRAGVGQATLWPLLAGTLWPRIDTLMRVAQAAGLRISVL

pLDDT: mean 74.27, std 10.93, range [44.91, 90.88]

InterPro domains:
  IPR001387 Cro/C1-type, helix-turn-helix domain [PS50943] (38-82)
  IPR001387 Cro/C1-type, helix-turn-helix domain [cd00093] (33-82)
  IPR010982 Lambda repressor-like, DNA-binding domain superfamily [G3DSA:1.10.260.40] (19-82)
  IPR010982 Lambda repressor-like, DNA-binding domain superfamily [SSF47413] (35-81)

Organism: NCBI:txid504800

Secondary structure (DSSP, 8-state):
--GGG---HHHHHHHHHHHHHHHHHHHHHHTTGGGGS-HHHHHHHHT--HHHHHHHHTTS----HHHHHHHHHHTT------